Protein AF-A0A105V4D4-F1 (afdb_monomer_lite)

Foldseek 3Di:
DVVLLVQLVVLLVQLCCCVVDPDDDDPVSPVSSVVSPVVSVVSVVCCVVVVVVPPPPPPQPQADWDDPVVLVCLCPDPPHDPVLNVVVVVVCVVPVIHGNVNSVVSVVVVVVVVVVVCVVVCVVVVVVVVVVVVVVVVVD

Structure (mmCIF, N/CA/C/O backbone):
data_AF-A0A105V4D4-F1
#
_entry.id   AF-A0A105V4D4-F1
#
loop_
_atom_site.group_PDB
_atom_site.id
_atom_site.type_symbol
_atom_site.label_atom_id
_atom_site.label_alt_id
_atom_site.label_comp_id
_atom_site.label_asym_id
_atom_site.label_entity_id
_atom_site.label_seq_id
_atom_site.pdbx_PDB_ins_code
_atom_site.Cartn_x
_atom_site.Cartn_y
_atom_site.Cartn_z
_atom_site.occupancy
_atom_site.B_iso_or_equiv
_atom_site.auth_seq_id
_atom_site.auth_comp_id
_atom_site.auth_asym_id
_atom_site.auth_atom_id
_atom_site.pdbx_PDB_model_num
ATOM 1 N N . MET A 1 1 ? 20.851 -4.140 3.235 1.00 48.03 1 MET A N 1
ATOM 2 C CA . MET A 1 1 ? 21.025 -2.987 2.320 1.00 48.03 1 MET A CA 1
ATOM 3 C C . MET A 1 1 ? 22.334 -2.224 2.522 1.00 48.03 1 MET A C 1
ATOM 5 O O . MET A 1 1 ? 23.001 -1.957 1.536 1.00 48.03 1 MET A O 1
ATOM 9 N N . ILE A 1 2 ? 22.762 -1.913 3.754 1.00 52.66 2 ILE A N 1
ATOM 10 C CA . ILE A 1 2 ? 24.067 -1.249 3.987 1.00 52.66 2 ILE A CA 1
ATOM 11 C C . ILE A 1 2 ? 25.238 -2.116 3.479 1.00 52.66 2 ILE A C 1
ATOM 13 O O . ILE A 1 2 ? 26.136 -1.618 2.807 1.00 52.66 2 ILE A O 1
ATOM 17 N N . GLY A 1 3 ? 25.179 -3.436 3.698 1.00 48.62 3 GLY A N 1
ATOM 18 C CA . GLY A 1 3 ? 26.229 -4.367 3.261 1.00 48.62 3 GLY A CA 1
ATOM 19 C C . GLY A 1 3 ? 26.465 -4.410 1.744 1.00 48.62 3 GLY A C 1
ATOM 20 O O . GLY A 1 3 ? 27.607 -4.501 1.313 1.00 48.62 3 GLY A O 1
ATOM 21 N N . THR A 1 4 ? 25.423 -4.276 0.917 1.00 57.69 4 THR A N 1
ATOM 22 C CA . THR A 1 4 ? 25.555 -4.307 -0.553 1.00 57.69 4 THR A CA 1
ATOM 23 C C . THR A 1 4 ? 26.180 -3.027 -1.111 1.00 57.69 4 THR A C 1
ATOM 25 O O . THR A 1 4 ? 26.941 -3.089 -2.074 1.00 57.69 4 THR A O 1
ATOM 28 N N . LEU A 1 5 ? 25.925 -1.876 -0.479 1.00 55.12 5 LEU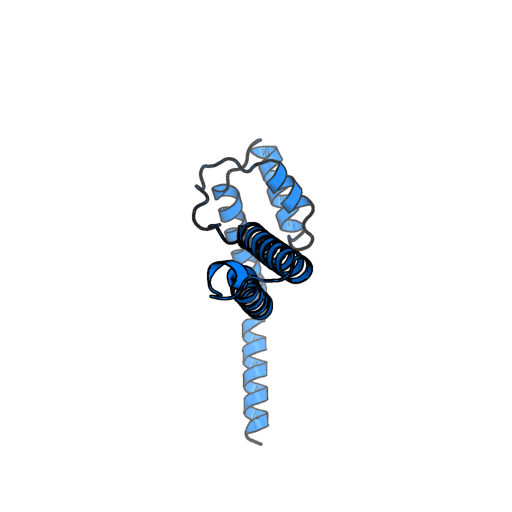 A N 1
ATOM 29 C CA . LEU A 1 5 ? 26.548 -0.600 -0.849 1.00 55.12 5 LEU A CA 1
ATOM 30 C C . LEU A 1 5 ? 28.038 -0.568 -0.487 1.00 55.12 5 LEU A C 1
ATOM 32 O O . LEU A 1 5 ? 28.851 -0.136 -1.301 1.00 55.12 5 LEU A O 1
ATOM 36 N N . VAL A 1 6 ? 28.404 -1.086 0.691 1.00 59.28 6 VAL A N 1
ATOM 37 C CA . VAL A 1 6 ? 29.810 -1.181 1.124 1.00 59.28 6 VAL A CA 1
ATOM 38 C C . VAL A 1 6 ? 30.601 -2.110 0.201 1.00 59.28 6 VAL A C 1
ATOM 40 O O . VAL A 1 6 ? 31.682 -1.744 -0.254 1.00 59.28 6 VAL A O 1
ATOM 43 N N . VAL A 1 7 ? 30.040 -3.271 -0.153 1.00 62.28 7 VAL A N 1
ATOM 44 C CA . VAL A 1 7 ? 30.674 -4.210 -1.091 1.00 62.28 7 VAL A CA 1
ATOM 45 C C . VAL A 1 7 ? 30.839 -3.579 -2.481 1.00 62.28 7 VAL A C 1
ATOM 47 O O . VAL A 1 7 ? 31.926 -3.652 -3.048 1.00 62.28 7 VAL A O 1
ATOM 50 N N . SER A 1 8 ? 29.824 -2.875 -3.002 1.00 59.97 8 SER A N 1
ATOM 51 C CA . SER A 1 8 ? 29.922 -2.176 -4.296 1.00 59.97 8 SER A CA 1
ATOM 52 C C . SER A 1 8 ? 30.995 -1.078 -4.300 1.00 59.97 8 SER A C 1
ATOM 54 O O . SER A 1 8 ? 31.772 -0.981 -5.251 1.00 59.97 8 SER A O 1
ATOM 56 N N . ALA A 1 9 ? 31.104 -0.299 -3.218 1.00 60.72 9 ALA A N 1
ATOM 57 C CA . ALA A 1 9 ? 32.133 0.729 -3.082 1.00 60.72 9 ALA A CA 1
ATOM 58 C C . ALA A 1 9 ? 33.550 0.128 -3.049 1.00 60.72 9 ALA A C 1
ATOM 60 O O . ALA A 1 9 ? 34.461 0.656 -3.686 1.00 60.72 9 ALA A O 1
ATOM 61 N N . MET A 1 10 ? 33.737 -1.012 -2.373 1.00 62.50 10 MET A N 1
ATOM 62 C CA . MET A 1 10 ? 35.026 -1.714 -2.354 1.00 62.50 10 MET A CA 1
ATOM 63 C C .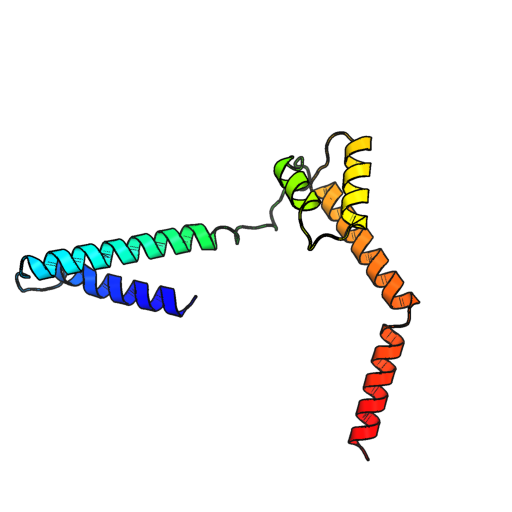 MET A 1 10 ? 35.409 -2.258 -3.739 1.00 62.50 10 MET A C 1
ATOM 65 O O . MET A 1 10 ? 36.569 -2.138 -4.137 1.00 62.50 10 MET A O 1
ATOM 69 N N . PHE A 1 11 ? 34.447 -2.782 -4.508 1.00 59.59 11 PHE A N 1
ATOM 70 C CA . PHE A 1 11 ? 34.682 -3.221 -5.889 1.00 59.59 11 PHE A CA 1
ATOM 71 C C . PHE A 1 11 ? 34.980 -2.058 -6.845 1.00 59.59 11 PHE A C 1
ATOM 73 O O . PHE A 1 11 ? 35.846 -2.202 -7.707 1.00 59.59 11 PHE A O 1
ATOM 80 N N . ALA A 1 12 ? 34.349 -0.893 -6.666 1.00 60.59 12 ALA A N 1
ATOM 81 C CA . ALA A 1 12 ? 34.650 0.310 -7.446 1.00 60.59 12 ALA A CA 1
ATOM 82 C C . ALA A 1 12 ? 36.086 0.808 -7.205 1.00 60.59 12 ALA A C 1
ATOM 84 O O . ALA A 1 12 ? 36.817 1.083 -8.156 1.00 60.59 12 ALA A O 1
ATOM 85 N N . VAL A 1 13 ? 36.523 0.856 -5.940 1.00 65.69 13 VAL A N 1
ATOM 86 C CA . VAL A 1 13 ? 37.900 1.234 -5.569 1.00 65.69 13 VAL A CA 1
ATOM 87 C C . VAL A 1 13 ? 38.920 0.257 -6.157 1.00 65.69 13 VAL A C 1
ATOM 89 O O . VAL A 1 13 ? 39.980 0.672 -6.625 1.00 65.69 13 VAL A O 1
ATOM 92 N N . TRP A 1 14 ? 38.604 -1.039 -6.176 1.00 60.97 14 TRP A N 1
ATOM 93 C CA . TRP A 1 14 ? 39.481 -2.054 -6.757 1.00 60.97 14 TRP A CA 1
ATOM 94 C C . TRP A 1 14 ? 39.521 -1.988 -8.293 1.00 60.97 14 TRP A C 1
ATOM 96 O O . TRP A 1 14 ? 40.597 -2.068 -8.877 1.00 60.97 14 TRP A O 1
ATOM 106 N N . GLY A 1 15 ? 38.379 -1.763 -8.949 1.00 57.47 15 GLY A N 1
ATOM 107 C CA . GLY A 1 15 ? 38.267 -1.639 -10.406 1.00 57.47 15 GLY A CA 1
ATOM 108 C C . GLY A 1 15 ? 38.855 -0.347 -10.993 1.00 57.47 15 GLY A C 1
ATOM 109 O O . GLY A 1 15 ? 39.211 -0.319 -12.168 1.00 57.47 15 GLY A O 1
ATOM 110 N N . LEU A 1 16 ? 39.023 0.705 -10.181 1.00 61.44 16 LEU A N 1
ATOM 111 C CA . LEU A 1 16 ? 39.693 1.965 -10.550 1.00 61.44 16 LEU A CA 1
ATOM 112 C C . LEU A 1 16 ? 41.228 1.917 -10.419 1.00 61.44 16 LEU A C 1
ATOM 114 O O . LEU A 1 16 ? 41.917 2.861 -10.819 1.00 61.44 16 LEU A O 1
ATOM 118 N N . ARG A 1 17 ? 41.793 0.823 -9.892 1.00 61.94 17 ARG A N 1
ATOM 119 C CA . ARG A 1 17 ? 43.248 0.616 -9.799 1.00 61.94 17 ARG A CA 1
ATOM 120 C C . ARG A 1 17 ? 44.020 0.808 -11.111 1.00 61.94 17 ARG A C 1
ATOM 122 O O . ARG A 1 17 ? 45.026 1.505 -11.046 1.00 61.94 17 ARG A O 1
ATOM 129 N N . PRO A 1 18 ? 43.582 0.322 -12.289 1.00 59.84 18 PRO A N 1
ATOM 130 C CA . PRO A 1 18 ? 44.307 0.546 -13.543 1.00 59.84 18 PRO A CA 1
ATOM 131 C C . PRO A 1 18 ? 44.443 2.022 -13.942 1.00 59.84 18 PRO A C 1
ATOM 133 O O . PRO A 1 18 ? 45.345 2.353 -14.703 1.00 59.84 18 PRO A O 1
ATOM 136 N N . PHE A 1 19 ? 43.580 2.910 -13.435 1.00 59.56 19 PHE A N 1
ATOM 137 C CA . PHE A 1 19 ? 43.642 4.351 -13.708 1.00 59.56 19 PHE A CA 1
ATOM 138 C C . PHE A 1 19 ? 44.435 5.132 -12.651 1.00 59.56 19 PHE A C 1
ATOM 140 O O . PHE A 1 19 ? 44.820 6.272 -12.897 1.00 59.56 19 PHE A O 1
ATOM 147 N N . THR A 1 20 ? 44.682 4.537 -11.480 1.00 58.84 20 THR A N 1
ATOM 148 C CA . THR A 1 20 ? 45.356 5.192 -10.343 1.00 58.84 20 THR A CA 1
ATOM 149 C C . THR A 1 20 ? 46.743 4.616 -10.037 1.00 58.84 20 THR A C 1
ATOM 151 O O . THR A 1 20 ? 47.514 5.237 -9.307 1.00 58.84 20 THR A O 1
ATOM 154 N N . SER A 1 21 ? 47.105 3.456 -10.594 1.00 56.44 21 SER A N 1
ATOM 155 C CA . SER A 1 21 ? 48.407 2.819 -10.382 1.00 56.44 21 SER A CA 1
ATOM 156 C C . SER A 1 21 ? 49.484 3.313 -11.356 1.00 56.44 21 SER A C 1
ATOM 158 O O . SER A 1 21 ? 49.288 3.301 -12.567 1.00 56.44 21 SER A O 1
ATOM 160 N N . LEU A 1 22 ? 50.674 3.626 -10.833 1.00 54.88 22 LEU A N 1
ATOM 161 C CA . LEU A 1 22 ? 51.884 3.982 -11.600 1.00 54.88 22 LEU A CA 1
ATOM 162 C C . LEU A 1 22 ? 52.537 2.801 -12.355 1.00 54.88 22 LEU A C 1
ATOM 164 O O . LEU A 1 22 ? 53.476 3.009 -13.120 1.00 54.88 22 LEU A O 1
ATOM 168 N N . PHE A 1 23 ? 52.063 1.567 -12.154 1.00 57.22 23 PHE A N 1
ATOM 169 C CA . PHE A 1 23 ? 52.610 0.355 -12.770 1.00 57.22 23 PHE A CA 1
ATOM 170 C C . PHE A 1 23 ? 51.666 -0.201 -13.844 1.00 57.22 23 PHE A C 1
ATOM 172 O O . PHE A 1 23 ? 50.449 -0.187 -13.676 1.00 57.22 23 PHE A O 1
ATOM 179 N N . ARG A 1 24 ? 52.227 -0.709 -14.952 1.00 56.97 24 ARG A N 1
ATOM 180 C CA . ARG A 1 24 ? 51.472 -1.402 -16.011 1.00 56.97 24 ARG A CA 1
ATOM 181 C C . ARG A 1 24 ? 50.902 -2.712 -15.453 1.00 56.97 24 ARG A C 1
ATOM 183 O O . ARG A 1 24 ? 51.667 -3.640 -15.207 1.00 56.97 24 ARG A O 1
ATOM 190 N N . LEU A 1 25 ? 49.581 -2.780 -15.285 1.00 61.09 25 LEU A N 1
ATOM 191 C CA . LEU A 1 25 ? 48.878 -4.016 -14.925 1.00 61.09 25 LEU A CA 1
ATOM 192 C C . LEU A 1 25 ? 48.991 -5.057 -16.047 1.00 61.09 25 LEU A C 1
ATOM 194 O O . LEU A 1 25 ? 48.977 -4.717 -17.236 1.00 61.09 25 LEU A O 1
ATOM 198 N N . GLY A 1 26 ? 49.077 -6.331 -15.664 1.00 70.25 26 GLY A N 1
ATOM 199 C CA . GLY A 1 26 ? 49.066 -7.447 -16.608 1.00 70.25 26 GLY A CA 1
ATOM 200 C C . GLY A 1 26 ? 47.697 -7.631 -17.291 1.00 70.25 26 GLY A C 1
ATOM 201 O O . GLY A 1 26 ? 46.678 -7.168 -16.777 1.00 70.25 26 GLY A O 1
ATOM 202 N N . PRO A 1 27 ? 47.625 -8.354 -18.425 1.00 68.94 27 PRO A N 1
ATOM 203 C CA . PRO A 1 27 ? 46.386 -8.535 -19.196 1.00 68.94 27 PRO A CA 1
ATOM 204 C C . PRO A 1 27 ? 45.265 -9.260 -18.430 1.00 68.94 27 PRO A C 1
ATOM 206 O O . PRO A 1 27 ? 44.094 -9.081 -18.743 1.00 68.94 27 PRO A O 1
ATOM 209 N N . ILE A 1 28 ? 45.605 -10.067 -17.422 1.00 71.94 28 ILE A N 1
ATOM 210 C CA . ILE A 1 28 ? 44.631 -10.764 -16.565 1.00 71.94 28 ILE A CA 1
ATOM 211 C C . ILE A 1 28 ? 44.075 -9.812 -15.495 1.00 71.94 28 ILE A C 1
ATOM 213 O O . ILE A 1 28 ? 42.887 -9.833 -15.180 1.00 71.94 28 ILE A O 1
ATOM 217 N N . GLU A 1 29 ? 44.918 -8.931 -14.957 1.00 65.75 29 GLU A N 1
ATOM 218 C CA . GLU A 1 29 ? 44.523 -7.979 -13.918 1.00 65.75 29 GLU A CA 1
ATOM 219 C C . GLU A 1 29 ? 43.606 -6.885 -14.476 1.00 65.75 29 GLU A C 1
ATOM 221 O O . GLU A 1 29 ? 42.658 -6.475 -13.806 1.00 65.75 29 GLU A O 1
ATOM 226 N N . THR A 1 30 ? 43.819 -6.454 -15.723 1.00 66.56 30 THR A N 1
ATOM 227 C CA . THR A 1 30 ? 42.927 -5.498 -16.401 1.00 66.56 30 THR A CA 1
ATOM 228 C C . THR A 1 30 ? 41.537 -6.082 -16.654 1.00 66.56 30 THR A C 1
ATOM 230 O O . THR A 1 30 ? 40.542 -5.379 -16.469 1.00 66.56 30 THR A O 1
ATOM 233 N N . GLN A 1 31 ? 41.444 -7.371 -16.997 1.00 69.81 31 GLN A N 1
ATOM 234 C CA . GLN A 1 31 ? 40.164 -8.071 -17.152 1.00 69.81 31 GLN A CA 1
ATOM 235 C C . GLN A 1 31 ? 39.399 -8.164 -15.826 1.00 69.81 31 GLN A C 1
ATOM 237 O O . GLN A 1 31 ? 38.202 -7.877 -15.787 1.00 69.81 31 GLN A O 1
ATOM 242 N N . LEU A 1 32 ? 40.087 -8.489 -14.726 1.00 70.94 32 LEU A N 1
ATOM 243 C CA . LEU A 1 32 ? 39.483 -8.526 -13.390 1.00 70.94 32 LEU A CA 1
ATOM 244 C C . LEU A 1 32 ? 38.994 -7.142 -12.933 1.00 70.94 32 LEU A C 1
ATOM 246 O O . LEU A 1 32 ? 37.909 -7.034 -12.361 1.00 70.94 32 LEU A O 1
ATOM 250 N N . CYS A 1 33 ? 39.744 -6.077 -13.233 1.00 65.31 33 CYS A N 1
ATOM 251 C CA . CYS A 1 33 ? 39.329 -4.707 -12.918 1.00 65.31 33 CYS A CA 1
ATOM 252 C C . CYS A 1 33 ? 38.092 -4.276 -13.720 1.00 65.31 33 CYS A C 1
ATOM 254 O O . CYS A 1 33 ? 37.179 -3.667 -13.161 1.00 65.31 33 CYS A O 1
ATOM 256 N N . GLY A 1 34 ? 38.027 -4.628 -15.008 1.00 68.06 34 GLY A N 1
ATOM 257 C CA . GLY A 1 34 ? 36.856 -4.357 -15.846 1.00 68.06 34 GLY A CA 1
ATOM 258 C C . GLY A 1 34 ? 35.600 -5.075 -15.346 1.00 68.06 34 GLY A C 1
ATOM 259 O O . GLY A 1 34 ? 34.525 -4.478 -15.289 1.00 68.06 34 GLY A O 1
ATOM 260 N N . LEU A 1 35 ? 35.744 -6.326 -14.901 1.00 72.25 35 LEU A N 1
ATOM 261 C CA . LEU A 1 35 ? 34.645 -7.112 -14.337 1.00 72.25 35 LEU A CA 1
ATOM 262 C C . LEU A 1 35 ? 34.152 -6.508 -13.008 1.00 72.25 35 LEU A C 1
ATOM 264 O O . LEU A 1 35 ? 32.947 -6.362 -12.805 1.00 72.25 35 LEU A O 1
ATOM 268 N N . ALA A 1 36 ? 35.067 -6.064 -12.139 1.00 70.12 36 ALA A N 1
ATOM 269 C CA . ALA A 1 36 ? 34.723 -5.387 -10.886 1.00 70.12 36 ALA A CA 1
ATOM 270 C C . ALA A 1 36 ? 33.937 -4.078 -11.108 1.00 70.12 36 ALA A C 1
ATOM 272 O O . ALA A 1 36 ? 32.949 -3.828 -10.412 1.00 70.12 36 ALA A O 1
ATOM 273 N N . LEU A 1 37 ? 34.320 -3.272 -12.107 1.00 71.06 37 LEU A N 1
ATOM 274 C CA . LEU A 1 37 ? 33.570 -2.068 -12.487 1.00 71.06 37 LEU A CA 1
ATOM 275 C C . LEU A 1 37 ? 32.177 -2.409 -13.017 1.00 71.06 37 LEU A C 1
ATOM 277 O O . LEU A 1 37 ? 31.200 -1.769 -12.634 1.00 71.06 37 LEU A O 1
ATOM 281 N N . PHE A 1 38 ? 32.073 -3.442 -13.853 1.00 74.12 38 PHE A N 1
ATOM 282 C CA . PHE A 1 38 ? 30.795 -3.880 -14.405 1.00 74.12 38 PHE A CA 1
ATOM 283 C C . PHE A 1 38 ? 29.818 -4.333 -13.308 1.00 74.12 38 PHE A C 1
ATOM 285 O O . PHE A 1 38 ? 28.655 -3.929 -13.315 1.00 74.12 38 PHE A O 1
ATOM 292 N N . ILE A 1 39 ? 30.299 -5.090 -12.313 1.00 77.81 39 ILE A N 1
ATOM 293 C CA . ILE A 1 39 ? 29.498 -5.497 -11.146 1.00 77.81 39 ILE A CA 1
ATOM 294 C C . ILE A 1 39 ? 29.059 -4.280 -10.322 1.00 77.81 39 ILE A C 1
ATOM 296 O O . ILE A 1 39 ? 27.908 -4.221 -9.888 1.00 77.81 39 ILE A O 1
ATOM 300 N N . SER A 1 40 ? 29.937 -3.295 -10.116 1.00 69.12 40 SER A N 1
ATOM 301 C CA . SER A 1 40 ? 29.594 -2.086 -9.355 1.00 69.12 40 SER A CA 1
ATOM 302 C C . SER A 1 40 ? 28.519 -1.243 -10.055 1.00 69.12 40 SER A C 1
ATOM 304 O O . SER A 1 40 ? 27.555 -0.819 -9.415 1.00 69.12 40 SER A O 1
ATOM 306 N N . ILE A 1 41 ? 28.624 -1.075 -11.379 1.00 75.50 41 ILE A N 1
ATOM 307 C CA . ILE A 1 41 ? 27.622 -0.372 -12.195 1.00 75.50 41 ILE A CA 1
ATOM 308 C C . ILE A 1 41 ? 26.282 -1.112 -12.154 1.00 75.50 41 ILE A C 1
ATOM 310 O O . ILE A 1 41 ? 25.249 -0.490 -11.917 1.00 75.50 41 ILE A O 1
ATOM 314 N N . LEU A 1 42 ? 26.288 -2.439 -12.315 1.00 76.94 42 LEU A N 1
ATOM 315 C CA . LEU A 1 42 ? 25.078 -3.254 -12.184 1.00 76.94 42 LEU A CA 1
ATOM 316 C C . LEU A 1 42 ? 24.444 -3.120 -10.796 1.00 76.94 42 LEU A C 1
ATOM 318 O O . LEU A 1 42 ? 23.229 -2.979 -10.695 1.00 76.94 42 LEU A O 1
ATOM 322 N N . GLY A 1 43 ? 25.253 -3.104 -9.735 1.00 72.81 43 GLY A N 1
ATOM 323 C CA . GLY A 1 43 ? 24.784 -2.881 -8.368 1.00 72.81 43 GLY A CA 1
ATOM 324 C C . GLY A 1 43 ? 24.165 -1.496 -8.164 1.00 72.81 43 GLY A C 1
ATOM 325 O O . GLY A 1 43 ? 23.154 -1.382 -7.476 1.00 72.81 43 GLY A O 1
ATOM 326 N N . LEU A 1 44 ? 24.722 -0.454 -8.788 1.00 71.25 44 LEU A N 1
ATOM 327 C CA . LEU A 1 44 ? 24.164 0.903 -8.764 1.00 71.25 44 LEU A CA 1
ATOM 328 C C . LEU A 1 44 ? 22.856 1.011 -9.548 1.00 71.25 44 LEU A C 1
ATOM 330 O O . LEU A 1 44 ? 21.926 1.654 -9.071 1.00 71.25 44 LEU A O 1
ATOM 334 N N . ILE A 1 45 ? 22.752 0.367 -10.712 1.00 73.81 45 ILE A N 1
ATOM 335 C CA . ILE A 1 45 ? 21.505 0.319 -11.490 1.00 73.81 45 ILE A CA 1
ATOM 336 C C . ILE A 1 45 ? 20.441 -0.452 -10.711 1.00 73.81 45 ILE A C 1
ATOM 338 O O . ILE A 1 45 ? 19.319 0.025 -10.580 1.00 73.81 45 ILE A O 1
ATOM 342 N N . PHE A 1 46 ? 20.795 -1.607 -10.143 1.00 71.06 46 PHE A N 1
ATOM 343 C CA . PHE A 1 46 ? 19.892 -2.391 -9.309 1.00 71.06 46 PHE A CA 1
ATOM 344 C C . PHE A 1 46 ? 19.429 -1.581 -8.096 1.00 71.06 46 PHE A C 1
ATOM 346 O O . PHE A 1 46 ? 18.234 -1.495 -7.853 1.00 71.06 46 PHE A O 1
ATOM 353 N N . ALA A 1 47 ? 20.337 -0.906 -7.386 1.00 63.69 47 ALA A N 1
ATOM 354 C CA . ALA A 1 47 ? 19.968 -0.002 -6.302 1.00 63.69 47 ALA A CA 1
ATOM 355 C C . ALA A 1 47 ? 19.068 1.141 -6.800 1.00 63.69 47 ALA A C 1
ATOM 357 O O . ALA A 1 47 ? 18.040 1.395 -6.196 1.00 63.69 47 ALA A O 1
ATOM 358 N N . GLY A 1 48 ? 19.378 1.789 -7.923 1.00 61.69 48 GLY A N 1
ATOM 359 C CA . GLY A 1 48 ? 18.561 2.874 -8.474 1.00 61.69 48 GLY A CA 1
ATOM 360 C C . GLY A 1 48 ? 17.163 2.436 -8.927 1.00 61.69 48 GLY A C 1
ATOM 361 O O . GLY A 1 48 ? 16.202 3.178 -8.751 1.00 61.69 48 GLY A O 1
ATOM 362 N N . VAL A 1 49 ? 17.024 1.230 -9.481 1.00 65.88 49 VAL A N 1
ATOM 363 C CA . VAL A 1 49 ? 15.737 0.668 -9.922 1.00 65.88 49 VAL A CA 1
ATOM 364 C C . VAL A 1 49 ? 14.932 0.124 -8.739 1.00 65.88 49 VAL A C 1
ATOM 366 O O . VAL A 1 49 ? 13.727 0.345 -8.680 1.00 65.88 49 VAL A O 1
ATOM 369 N N . PHE A 1 50 ? 15.575 -0.526 -7.767 1.00 58.06 50 PHE A N 1
ATOM 370 C CA . PHE A 1 50 ? 14.899 -1.071 -6.583 1.00 58.06 50 PHE A CA 1
ATOM 371 C C . PHE A 1 50 ? 14.671 -0.043 -5.464 1.00 58.06 50 PHE A C 1
ATOM 373 O O . PHE A 1 50 ? 13.793 -0.268 -4.639 1.00 58.06 50 PHE A O 1
ATOM 380 N N . LEU A 1 51 ? 15.394 1.088 -5.430 1.00 53.25 51 LEU A N 1
ATOM 381 C CA . LEU A 1 51 ? 15.072 2.246 -4.573 1.00 53.25 51 LEU A CA 1
ATOM 382 C C . LEU A 1 51 ? 14.086 3.229 -5.226 1.00 53.25 51 LEU A C 1
ATOM 384 O O . LEU A 1 51 ? 13.607 4.139 -4.552 1.00 53.25 51 LEU A O 1
ATOM 388 N N . ARG A 1 52 ? 13.709 3.031 -6.496 1.00 49.91 52 ARG A N 1
ATOM 389 C CA . ARG A 1 52 ? 12.679 3.849 -7.152 1.00 49.91 52 ARG A CA 1
ATOM 390 C C . ARG A 1 52 ? 11.247 3.747 -6.592 1.00 49.91 52 ARG A C 1
ATOM 392 O O . ARG A 1 52 ? 10.516 4.691 -6.870 1.00 49.91 52 ARG A O 1
ATOM 399 N N . PRO A 1 53 ? 10.806 2.751 -5.790 1.00 48.53 53 PRO A N 1
ATOM 400 C CA . PRO A 1 53 ? 9.457 2.794 -5.229 1.00 48.53 53 PRO A CA 1
ATOM 401 C C . PRO A 1 53 ? 9.338 3.685 -3.976 1.00 48.53 53 PRO A C 1
ATOM 403 O O . PRO A 1 53 ? 8.299 3.671 -3.333 1.00 48.53 53 PRO A O 1
ATOM 406 N N . LEU A 1 54 ? 10.365 4.468 -3.616 1.00 47.94 54 LEU A N 1
ATOM 407 C CA . LEU A 1 54 ? 10.282 5.467 -2.535 1.00 47.94 54 LEU A CA 1
ATOM 408 C C . LEU A 1 54 ? 9.962 6.888 -3.029 1.00 47.94 54 LEU A C 1
ATOM 410 O O . LEU A 1 54 ? 9.910 7.809 -2.217 1.00 47.94 54 LEU A O 1
ATOM 414 N N . ILE A 1 55 ? 9.743 7.083 -4.336 1.00 46.34 55 ILE A N 1
ATOM 415 C CA . ILE A 1 55 ? 9.242 8.354 -4.870 1.00 46.34 55 ILE A CA 1
ATOM 416 C C . ILE A 1 55 ? 7.733 8.420 -4.602 1.00 46.34 55 ILE A C 1
ATOM 418 O O . ILE A 1 55 ? 6.922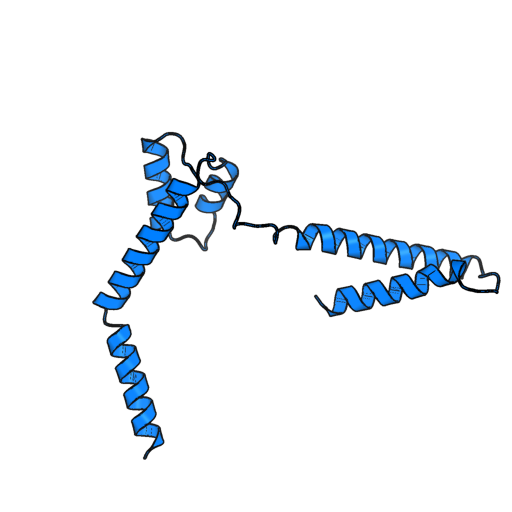 7.912 -5.368 1.00 46.34 55 ILE A O 1
ATOM 422 N N . ASP A 1 56 ? 7.426 9.015 -3.452 1.00 47.84 56 ASP A N 1
ATOM 423 C CA . ASP A 1 56 ? 6.355 9.993 -3.252 1.00 47.84 56 ASP A CA 1
ATOM 424 C C . ASP A 1 56 ? 4.914 9.545 -3.568 1.00 47.84 56 ASP A C 1
ATOM 426 O O . ASP A 1 56 ? 4.245 10.059 -4.458 1.00 47.84 56 ASP A O 1
ATOM 430 N N . VAL A 1 57 ? 4.375 8.636 -2.747 1.00 49.62 57 VAL A N 1
ATOM 431 C CA . VAL A 1 57 ? 2.909 8.466 -2.604 1.00 49.62 57 VAL A CA 1
ATOM 432 C C . VAL A 1 57 ? 2.254 9.740 -2.026 1.00 49.62 57 VAL A C 1
ATOM 434 O O . VAL A 1 57 ? 1.037 9.883 -2.055 1.00 49.62 57 VAL A O 1
ATOM 437 N N . THR A 1 58 ? 3.048 10.692 -1.522 1.00 49.09 58 THR A N 1
ATOM 438 C CA . THR A 1 58 ? 2.583 11.966 -0.961 1.00 49.09 58 THR A CA 1
ATOM 439 C C . THR A 1 58 ? 2.284 13.059 -1.997 1.00 49.09 58 THR A C 1
ATOM 441 O O . THR A 1 58 ? 1.754 14.091 -1.599 1.00 49.09 58 THR A O 1
ATOM 444 N N . ASP A 1 59 ? 2.533 12.831 -3.295 1.00 52.66 59 ASP A N 1
ATOM 445 C CA . ASP A 1 59 ? 2.239 13.795 -4.377 1.00 52.66 59 ASP A CA 1
ATOM 446 C C . ASP A 1 59 ? 1.330 13.201 -5.474 1.00 52.66 59 ASP A C 1
ATOM 448 O O . ASP A 1 59 ? 1.437 13.509 -6.663 1.00 52.66 59 ASP A O 1
ATOM 452 N N . VAL A 1 60 ? 0.431 12.286 -5.091 1.00 59.31 60 VAL A N 1
ATOM 453 C CA . VAL A 1 60 ? -0.650 11.858 -5.986 1.00 59.31 60 VAL A CA 1
ATOM 454 C C . VAL A 1 60 ? -1.729 12.935 -5.959 1.00 59.31 60 VAL A C 1
ATOM 456 O O . VAL A 1 60 ? -2.450 13.078 -4.973 1.00 59.31 60 VAL A O 1
ATOM 459 N N . ASP A 1 61 ? -1.835 13.697 -7.046 1.00 66.12 61 ASP A N 1
ATOM 460 C CA . ASP A 1 61 ? -2.926 14.649 -7.252 1.00 66.12 61 ASP A CA 1
ATOM 461 C C . ASP A 1 61 ? -4.267 13.901 -7.166 1.00 66.12 61 ASP A C 1
ATOM 463 O O . ASP A 1 61 ? -4.588 13.061 -8.012 1.00 66.12 61 ASP A O 1
ATOM 467 N N . GLY A 1 62 ? -5.034 14.189 -6.110 1.00 63.34 62 GLY A N 1
ATOM 468 C CA . GLY A 1 62 ? -6.286 13.504 -5.785 1.00 63.34 62 GLY A CA 1
ATOM 469 C C . GLY A 1 62 ? -7.330 13.568 -6.901 1.00 63.34 62 GLY A C 1
ATOM 470 O O . GLY A 1 62 ? -8.188 12.689 -6.982 1.00 63.34 62 GLY A O 1
ATOM 471 N N . SER A 1 63 ? -7.217 14.547 -7.805 1.00 71.50 63 SER A N 1
ATOM 472 C CA . SER A 1 63 ? -8.107 14.706 -8.958 1.00 71.50 63 SER A CA 1
ATOM 473 C C . SER A 1 63 ? -7.829 13.720 -10.101 1.00 71.50 63 SER A C 1
ATOM 475 O O . SER A 1 63 ? -8.649 13.584 -11.014 1.00 71.50 63 SER A O 1
ATOM 477 N N . GLN A 1 64 ? -6.695 13.013 -10.072 1.00 80.06 64 GLN A N 1
ATOM 478 C CA . GLN A 1 64 ? -6.351 12.050 -11.111 1.00 80.06 64 GLN A CA 1
ATOM 479 C C . GLN A 1 64 ? -7.250 10.816 -11.051 1.00 80.06 64 GLN A C 1
ATOM 481 O O . GLN A 1 64 ? -7.557 10.278 -9.985 1.00 80.06 64 GLN A O 1
ATOM 486 N N . ILE A 1 65 ? -7.637 10.344 -12.237 1.00 81.00 65 ILE A N 1
ATOM 487 C CA . ILE A 1 65 ? -8.370 9.092 -12.402 1.00 81.00 65 ILE A CA 1
ATOM 488 C C . ILE A 1 65 ? -7.427 7.935 -12.078 1.00 81.00 65 ILE A C 1
ATOM 490 O O . ILE A 1 65 ? -6.307 7.863 -12.588 1.00 81.00 65 ILE A O 1
ATOM 494 N N . VAL A 1 66 ? -7.905 7.017 -11.247 1.00 80.38 66 VAL A N 1
ATOM 495 C CA . VAL A 1 66 ? -7.171 5.821 -10.850 1.00 80.38 66 VAL A CA 1
ATOM 496 C C . VAL A 1 66 ? -6.993 4.922 -12.077 1.00 80.38 66 VAL A C 1
ATOM 498 O O . VAL A 1 66 ? -7.986 4.550 -12.705 1.00 80.38 66 VAL A O 1
ATOM 501 N N . PRO A 1 67 ? -5.756 4.529 -12.429 1.00 80.56 67 PRO A N 1
ATOM 502 C CA . PRO A 1 67 ? -5.526 3.611 -13.536 1.00 80.56 67 PRO A CA 1
ATOM 503 C C . PRO A 1 67 ? -6.133 2.228 -13.269 1.00 80.56 67 PRO A C 1
ATOM 505 O O . PRO A 1 67 ? -5.991 1.690 -12.168 1.00 80.56 67 PRO A O 1
ATOM 508 N N . ASP A 1 68 ? -6.677 1.582 -14.302 1.00 76.56 68 ASP A N 1
ATOM 509 C CA . ASP A 1 68 ? -7.251 0.227 -14.207 1.00 76.56 68 ASP A CA 1
ATOM 510 C C . ASP A 1 68 ? -6.268 -0.804 -13.631 1.00 76.56 68 ASP A C 1
ATOM 512 O O . ASP A 1 68 ? -6.658 -1.708 -12.894 1.00 76.56 68 ASP A O 1
ATOM 516 N N . ALA A 1 69 ? -4.968 -0.653 -13.908 1.00 76.94 69 ALA A N 1
ATOM 517 C CA . ALA A 1 69 ? -3.926 -1.509 -13.342 1.00 76.94 69 ALA A CA 1
ATOM 518 C C . ALA A 1 69 ? -3.860 -1.428 -11.804 1.00 76.94 69 ALA A C 1
ATOM 520 O O . ALA A 1 69 ? -3.602 -2.434 -11.145 1.00 76.94 69 ALA A O 1
ATOM 521 N N . CYS A 1 70 ? -4.123 -0.250 -11.231 1.00 79.50 70 CYS A N 1
ATOM 522 C CA . CYS A 1 70 ? -4.176 -0.048 -9.785 1.00 79.50 70 CYS A CA 1
ATOM 523 C C . CYS A 1 70 ? -5.434 -0.698 -9.192 1.00 79.50 70 CYS A C 1
ATOM 525 O O . CYS A 1 70 ? -5.336 -1.429 -8.210 1.00 79.50 70 CYS A O 1
ATOM 527 N N . LEU A 1 71 ? -6.592 -0.548 -9.845 1.00 81.56 71 LEU A N 1
ATOM 528 C CA . LEU A 1 71 ? -7.833 -1.221 -9.436 1.00 81.56 71 LEU A CA 1
ATOM 529 C C . LEU A 1 71 ? -7.699 -2.752 -9.487 1.00 81.56 71 LEU A C 1
ATOM 531 O O . LEU A 1 71 ? -8.115 -3.450 -8.563 1.00 81.56 71 LEU A O 1
ATOM 535 N N . HIS A 1 72 ? -7.050 -3.283 -10.527 1.00 82.88 72 HIS A N 1
ATOM 536 C CA . HIS A 1 72 ? -6.739 -4.708 -10.633 1.00 82.88 72 HIS A CA 1
ATOM 537 C C . HIS A 1 72 ? -5.783 -5.195 -9.544 1.00 82.88 72 HIS A C 1
ATOM 539 O O . HIS A 1 72 ? -5.914 -6.330 -9.080 1.00 82.88 72 HIS A O 1
ATOM 545 N N . TRP A 1 73 ? -4.828 -4.363 -9.133 1.00 84.44 73 TRP A N 1
ATOM 546 C CA . TRP A 1 73 ? -3.948 -4.684 -8.018 1.00 84.44 73 TRP A CA 1
ATOM 547 C C . TRP A 1 73 ? -4.728 -4.731 -6.698 1.00 84.44 73 TRP A C 1
ATOM 549 O O . TRP A 1 73 ? -4.675 -5.750 -6.017 1.00 84.44 73 TRP A O 1
ATOM 559 N N . ILE A 1 74 ? -5.551 -3.715 -6.403 1.00 81.62 74 ILE A N 1
ATOM 560 C CA . ILE A 1 74 ? -6.412 -3.667 -5.204 1.00 81.62 74 ILE A CA 1
ATOM 561 C C . ILE A 1 74 ? -7.345 -4.887 -5.142 1.00 81.62 74 ILE A C 1
ATOM 563 O O . ILE A 1 74 ? -7.532 -5.483 -4.082 1.00 81.62 74 ILE A O 1
ATOM 567 N N . ALA A 1 75 ? -7.909 -5.306 -6.278 1.00 83.50 75 ALA A N 1
ATOM 568 C CA . ALA A 1 75 ? -8.777 -6.481 -6.343 1.00 83.50 75 ALA A CA 1
ATOM 569 C C . ALA A 1 75 ? -8.043 -7.790 -5.986 1.00 83.50 75 ALA A C 1
ATOM 571 O O . ALA A 1 75 ? -8.624 -8.671 -5.346 1.00 83.50 75 ALA A O 1
ATOM 572 N N . ASN A 1 76 ? -6.765 -7.911 -6.350 1.00 83.38 76 ASN A N 1
ATOM 573 C CA . ASN A 1 76 ? -5.967 -9.124 -6.155 1.00 83.38 76 ASN A CA 1
ATOM 574 C C . ASN A 1 76 ? -5.109 -9.116 -4.882 1.00 83.38 76 ASN A C 1
ATOM 576 O O . ASN A 1 76 ? -4.633 -10.173 -4.481 1.00 83.38 76 ASN A O 1
ATOM 580 N N . ASP A 1 77 ? -4.927 -7.968 -4.230 1.00 82.56 77 ASP A N 1
ATOM 581 C CA . ASP A 1 77 ? -4.106 -7.862 -3.023 1.00 82.56 77 ASP A CA 1
ATOM 582 C C . ASP A 1 77 ? -4.770 -8.569 -1.828 1.00 82.56 77 ASP A C 1
ATOM 584 O O . ASP A 1 77 ? -5.905 -8.267 -1.457 1.00 82.56 77 ASP A O 1
ATOM 588 N N . GLU A 1 78 ? -4.077 -9.529 -1.217 1.00 80.44 78 GLU A N 1
ATOM 589 C CA . GLU A 1 78 ? -4.536 -10.243 -0.019 1.00 80.44 78 GLU A CA 1
ATOM 590 C C . GLU A 1 78 ? -4.526 -9.358 1.239 1.00 80.44 78 GLU A C 1
ATOM 592 O O . GLU A 1 78 ? -5.250 -9.639 2.194 1.00 80.44 78 GLU A O 1
ATOM 597 N N . GLY A 1 79 ? -3.741 -8.275 1.237 1.00 76.12 79 GLY A N 1
ATOM 598 C CA . GLY A 1 79 ? -3.682 -7.297 2.323 1.00 76.12 79 GLY A CA 1
ATOM 599 C C . GLY A 1 79 ? -4.902 -6.376 2.390 1.00 76.12 79 GLY A C 1
ATOM 600 O O . GLY A 1 79 ? -5.196 -5.814 3.446 1.00 76.12 79 GLY A O 1
ATOM 601 N N . VAL A 1 80 ? -5.650 -6.249 1.291 1.00 76.38 80 VAL A N 1
ATOM 602 C CA . VAL A 1 80 ? -6.860 -5.427 1.232 1.00 76.38 80 VAL A CA 1
ATOM 603 C C . VAL A 1 80 ? -8.063 -6.249 1.687 1.00 76.38 80 VAL A C 1
ATOM 605 O O . VAL A 1 80 ? -8.365 -7.315 1.146 1.00 76.38 80 VAL A O 1
ATOM 608 N N . SER A 1 81 ? -8.799 -5.732 2.674 1.00 79.38 81 SER A N 1
ATOM 609 C CA . SER A 1 81 ? -9.987 -6.414 3.195 1.00 79.38 81 SER A CA 1
ATOM 610 C C . SER A 1 81 ? -11.042 -6.644 2.104 1.00 79.38 81 SER A C 1
ATOM 612 O O . SER A 1 81 ? -11.271 -5.789 1.249 1.00 79.38 81 SER A O 1
ATOM 614 N N . LEU A 1 82 ? -11.750 -7.776 2.171 1.00 80.38 82 LEU A N 1
ATOM 615 C CA . LEU A 1 82 ? -12.820 -8.098 1.218 1.00 80.38 82 LEU A CA 1
ATOM 616 C C . LEU A 1 82 ? -13.893 -6.996 1.158 1.00 80.38 82 LEU A C 1
ATOM 618 O O . LEU A 1 82 ? -14.384 -6.670 0.082 1.00 80.38 82 LEU A O 1
ATOM 622 N N . GLN A 1 83 ? -14.212 -6.387 2.303 1.00 76.56 83 GLN A N 1
ATOM 623 C CA . GLN A 1 83 ? -15.169 -5.285 2.377 1.00 76.56 83 GLN A CA 1
ATOM 624 C C . GLN A 1 83 ? -14.694 -4.057 1.589 1.00 76.56 83 GLN A C 1
ATOM 626 O O . GLN A 1 83 ? -15.496 -3.431 0.904 1.00 76.56 83 GLN A O 1
ATOM 631 N N . ALA A 1 84 ? -13.403 -3.726 1.658 1.00 75.94 84 ALA A N 1
ATOM 632 C CA . ALA A 1 84 ? -12.838 -2.618 0.895 1.00 75.94 84 ALA A CA 1
ATOM 633 C C . ALA A 1 84 ? -12.914 -2.883 -0.615 1.00 75.94 84 ALA A C 1
ATOM 635 O O . ALA A 1 84 ? -13.317 -2.005 -1.372 1.00 75.94 84 ALA A O 1
ATOM 636 N N . LYS A 1 85 ? -12.625 -4.118 -1.048 1.00 83.38 85 LYS A N 1
ATOM 637 C CA . LYS A 1 85 ? -12.733 -4.518 -2.461 1.00 83.38 85 LYS A CA 1
ATOM 638 C C . LYS A 1 85 ? -14.157 -4.379 -2.997 1.00 83.38 85 LYS A C 1
ATOM 640 O O . LYS A 1 85 ? -14.339 -3.888 -4.107 1.00 83.38 85 LYS A O 1
ATOM 645 N N . LEU A 1 86 ? -15.154 -4.787 -2.209 1.00 83.06 86 LEU A N 1
ATOM 646 C CA . LEU A 1 86 ? -16.565 -4.652 -2.580 1.00 83.06 86 LEU A CA 1
ATOM 647 C C . LEU A 1 86 ? -16.979 -3.182 -2.694 1.00 83.06 86 LEU A C 1
ATOM 649 O O . LEU A 1 86 ? -17.553 -2.802 -3.705 1.00 83.06 86 LEU A O 1
ATOM 653 N N . ASN A 1 87 ? -16.602 -2.343 -1.726 1.00 80.62 87 ASN A N 1
ATOM 654 C CA . ASN A 1 87 ? -16.918 -0.913 -1.769 1.00 80.62 87 ASN A CA 1
ATOM 655 C C . ASN A 1 87 ? -16.315 -0.223 -3.009 1.00 80.62 87 ASN A C 1
ATOM 657 O O . ASN A 1 87 ? -16.978 0.594 -3.643 1.00 80.62 87 ASN A O 1
ATOM 661 N N . VAL A 1 88 ? -15.074 -0.568 -3.379 1.00 81.50 88 VAL A N 1
ATOM 662 C CA . VAL A 1 88 ? -14.425 -0.042 -4.593 1.00 81.50 88 VAL A CA 1
ATOM 663 C C . VAL A 1 88 ? -15.132 -0.538 -5.859 1.00 81.50 88 VAL A C 1
ATOM 665 O O . VAL A 1 88 ? -15.325 0.238 -6.794 1.00 81.50 88 VAL A O 1
ATOM 668 N N . ALA A 1 89 ? -15.554 -1.805 -5.896 1.00 83.31 89 ALA A N 1
ATOM 669 C CA . ALA A 1 89 ? -16.298 -2.364 -7.025 1.00 83.31 89 ALA A CA 1
ATOM 670 C C . ALA A 1 89 ? -17.677 -1.702 -7.203 1.00 83.31 89 ALA A C 1
ATOM 672 O O . ALA A 1 89 ? -18.050 -1.367 -8.328 1.00 83.31 89 ALA A O 1
ATOM 673 N N . ASP A 1 90 ? -18.398 -1.459 -6.105 1.00 83.12 90 ASP A N 1
ATOM 674 C CA . ASP A 1 90 ? -19.690 -0.768 -6.112 1.00 83.12 90 ASP A CA 1
ATOM 675 C C . ASP A 1 90 ? -19.536 0.682 -6.598 1.00 83.12 90 ASP A C 1
ATOM 677 O O . ASP A 1 90 ? -20.280 1.136 -7.470 1.00 83.12 90 ASP A O 1
ATOM 681 N N . ALA A 1 91 ? -18.509 1.390 -6.118 1.00 78.88 91 ALA A N 1
ATOM 682 C CA . ALA A 1 91 ? -18.224 2.757 -6.544 1.00 78.88 91 ALA A CA 1
ATOM 683 C C . ALA A 1 91 ? -17.833 2.841 -8.032 1.00 78.88 91 ALA A C 1
ATOM 685 O O . ALA A 1 91 ? -18.235 3.774 -8.734 1.00 78.88 91 ALA A O 1
ATOM 686 N N . LEU A 1 92 ? -17.101 1.846 -8.545 1.00 81.88 92 LEU A N 1
ATOM 687 C CA . LEU A 1 92 ? -16.772 1.753 -9.968 1.00 81.88 92 LEU A CA 1
ATOM 688 C C . LEU A 1 92 ? -18.025 1.508 -10.823 1.00 81.88 92 LEU A C 1
ATOM 690 O O . LEU A 1 92 ? -18.156 2.091 -11.902 1.00 81.88 92 LEU A O 1
ATOM 694 N N . ALA A 1 93 ? -18.959 0.685 -10.336 1.00 81.44 93 ALA A N 1
ATOM 695 C CA . ALA A 1 93 ? -20.229 0.428 -11.008 1.00 81.44 93 ALA A CA 1
ATOM 696 C C . ALA A 1 93 ? -21.120 1.683 -11.077 1.00 81.44 93 ALA A C 1
ATOM 698 O O . ALA A 1 93 ? -21.813 1.883 -12.077 1.00 81.44 93 ALA A O 1
ATOM 699 N N . GLU A 1 94 ? -21.076 2.542 -10.055 1.00 80.69 94 GLU A N 1
ATOM 700 C CA . GLU A 1 94 ? -21.874 3.770 -9.979 1.00 80.69 94 GLU A CA 1
ATOM 701 C C . GLU A 1 94 ? -21.269 4.936 -10.783 1.00 80.69 94 GLU A C 1
ATOM 703 O O . GLU A 1 94 ? -21.966 5.572 -11.578 1.00 80.69 94 GLU A O 1
ATOM 708 N N . LYS A 1 95 ? -19.967 5.213 -10.619 1.00 74.25 95 LYS A N 1
ATOM 709 C CA . LYS A 1 95 ? -19.312 6.409 -11.183 1.00 74.25 95 LYS A CA 1
ATOM 710 C C . LYS A 1 95 ? -18.602 6.184 -12.525 1.00 74.25 95 LYS A C 1
ATOM 712 O O . LYS A 1 95 ? -18.197 7.164 -13.146 1.00 74.25 95 LYS A O 1
ATOM 717 N N . LYS A 1 96 ? -18.440 4.937 -12.996 1.00 73.00 96 LYS A N 1
ATOM 718 C CA . LYS A 1 96 ? -17.635 4.518 -14.178 1.00 73.00 96 LYS A CA 1
ATOM 719 C C . LYS A 1 96 ? -16.135 4.844 -14.129 1.00 73.00 96 LYS A C 1
ATOM 721 O O . LYS A 1 96 ? -15.364 4.156 -14.789 1.00 73.00 96 LYS A O 1
ATOM 726 N N . SER A 1 97 ? -15.715 5.856 -13.376 1.00 72.94 97 SER A N 1
ATOM 727 C CA . SER A 1 97 ? -14.321 6.225 -13.134 1.00 72.94 97 SER A CA 1
ATOM 728 C C . SER A 1 97 ? -14.160 6.699 -11.693 1.00 72.94 97 SER A C 1
ATOM 730 O O . SER A 1 97 ? -14.966 7.500 -11.222 1.00 72.94 97 SER A O 1
ATOM 732 N N . LEU A 1 98 ? -13.116 6.220 -11.022 1.00 78.19 98 LEU A N 1
ATOM 733 C CA . LEU A 1 98 ? -12.748 6.597 -9.657 1.00 78.19 98 LEU A CA 1
ATOM 734 C C . LEU A 1 98 ? -11.528 7.515 -9.684 1.00 78.19 98 LEU A C 1
ATOM 736 O O . LEU A 1 98 ? -10.619 7.296 -10.485 1.00 78.19 98 LEU A O 1
ATOM 740 N N . THR A 1 99 ? -11.497 8.514 -8.808 1.00 83.69 99 THR A N 1
ATOM 741 C CA . THR A 1 99 ? -10.304 9.337 -8.567 1.00 83.69 99 THR A CA 1
ATOM 742 C C . THR A 1 99 ? -9.537 8.851 -7.337 1.00 83.69 99 THR A C 1
ATOM 744 O O . THR A 1 99 ? -10.053 8.072 -6.531 1.00 83.69 99 THR A O 1
ATOM 747 N N . PHE A 1 100 ? -8.282 9.280 -7.189 1.00 78.06 100 PHE A N 1
ATOM 748 C CA . PHE A 1 100 ? -7.500 8.958 -5.991 1.00 78.06 100 PHE A CA 1
ATOM 749 C C . PHE A 1 100 ? -8.102 9.578 -4.723 1.00 78.06 100 PHE A C 1
ATOM 751 O O . PHE A 1 100 ? -8.086 8.939 -3.676 1.00 78.06 100 PHE A O 1
ATOM 758 N N . GLU A 1 101 ? -8.703 10.767 -4.820 1.00 80.06 101 GLU A N 1
ATOM 759 C CA . GLU A 1 101 ? -9.437 11.402 -3.717 1.00 80.06 101 GLU A CA 1
ATOM 760 C C . GLU A 1 101 ? -10.613 10.544 -3.227 1.00 80.06 101 GLU A C 1
ATOM 762 O O . GLU A 1 101 ? -10.802 10.383 -2.018 1.00 80.06 101 GLU A O 1
ATOM 767 N N . ASP A 1 102 ? -11.362 9.932 -4.152 1.00 77.75 102 ASP A N 1
ATOM 768 C CA . ASP A 1 102 ? -12.442 9.009 -3.799 1.00 77.75 102 ASP A CA 1
ATOM 769 C C . ASP A 1 102 ? -11.886 7.799 -3.025 1.00 77.75 102 ASP A C 1
ATOM 771 O O . ASP A 1 102 ? -12.427 7.428 -1.983 1.00 77.75 102 ASP A O 1
ATOM 775 N N . LEU A 1 103 ? -10.776 7.205 -3.485 1.00 78.94 103 LEU A N 1
ATOM 776 C CA . LEU A 1 103 ? -10.141 6.076 -2.794 1.00 78.94 103 LEU A CA 1
ATOM 777 C C . LEU A 1 103 ? -9.624 6.445 -1.397 1.00 78.94 103 LEU A C 1
ATOM 779 O O . LEU A 1 103 ? -9.827 5.669 -0.464 1.00 78.94 103 LEU A O 1
ATOM 783 N N . PHE A 1 104 ? -8.993 7.611 -1.235 1.00 79.69 104 PHE A N 1
ATOM 784 C CA . PHE A 1 104 ? -8.515 8.072 0.072 1.00 79.69 104 PHE A CA 1
ATOM 785 C C . PHE A 1 104 ? -9.668 8.323 1.043 1.00 79.69 104 PHE A C 1
ATOM 787 O O . PHE A 1 104 ? -9.616 7.882 2.188 1.00 79.69 104 PHE A O 1
ATOM 794 N N . THR A 1 105 ? -10.753 8.932 0.565 1.00 80.25 105 THR A N 1
ATOM 795 C CA . THR A 1 105 ? -11.959 9.145 1.376 1.00 80.25 105 THR A CA 1
ATOM 796 C C . THR A 1 105 ? -12.548 7.815 1.856 1.00 80.25 105 THR A C 1
ATOM 798 O O . THR A 1 105 ? -12.944 7.684 3.015 1.00 80.25 105 THR A O 1
ATOM 801 N N . TYR A 1 106 ? -12.571 6.791 0.995 1.00 75.50 106 TYR A N 1
ATOM 802 C CA . TYR A 1 106 ? -13.035 5.460 1.389 1.00 75.50 106 TYR A CA 1
ATOM 803 C C . TYR A 1 106 ? -12.120 4.777 2.409 1.00 75.50 106 TYR A C 1
ATOM 805 O O . TYR A 1 106 ? -12.626 4.093 3.305 1.00 75.50 106 TYR A O 1
ATOM 813 N N . ASP A 1 107 ? -10.803 4.947 2.296 1.00 78.19 107 ASP A N 1
ATOM 814 C CA . ASP A 1 107 ? -9.851 4.419 3.278 1.00 78.19 107 ASP A CA 1
ATOM 815 C C . ASP A 1 107 ? -10.039 5.081 4.655 1.00 78.19 107 ASP A C 1
ATOM 817 O O . ASP A 1 107 ? -10.148 4.394 5.677 1.00 78.19 107 ASP A O 1
ATOM 821 N N . ASP A 1 108 ? -10.225 6.402 4.680 1.00 79.69 108 ASP A N 1
ATOM 822 C CA . ASP A 1 108 ? -10.534 7.161 5.894 1.00 79.69 108 ASP A CA 1
ATOM 823 C C . ASP A 1 108 ? -11.862 6.716 6.532 1.00 79.69 108 ASP A C 1
ATOM 825 O O . ASP A 1 108 ? -11.962 6.515 7.750 1.00 79.69 108 ASP A O 1
ATOM 829 N N . GLU A 1 109 ? -12.899 6.475 5.726 1.00 79.31 109 GLU A N 1
ATOM 830 C CA . GLU A 1 109 ? -14.161 5.939 6.230 1.00 79.31 109 GLU A CA 1
ATOM 831 C C . GLU A 1 109 ? -14.001 4.534 6.824 1.00 79.31 1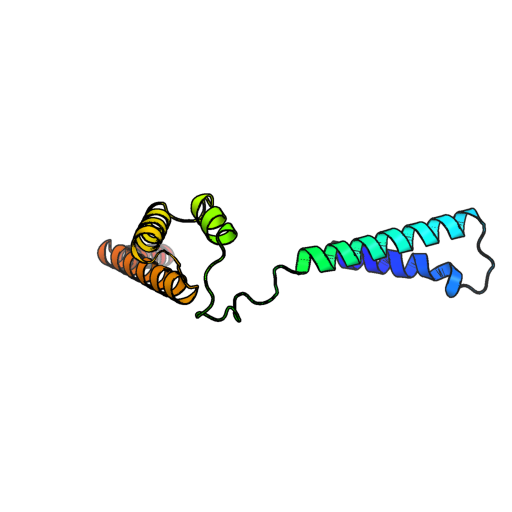09 GLU A C 1
ATOM 833 O O . GLU A 1 109 ? -14.531 4.248 7.904 1.00 79.31 109 GLU A O 1
ATOM 838 N N . LEU A 1 110 ? -13.281 3.643 6.144 1.00 76.88 110 LEU A N 1
ATOM 839 C CA . LEU A 1 110 ? -13.046 2.279 6.615 1.00 76.88 110 LEU A CA 1
ATOM 840 C C . LEU A 1 110 ? -12.234 2.264 7.911 1.00 76.88 110 LEU A C 1
ATOM 842 O O . LEU A 1 110 ? -12.594 1.542 8.850 1.00 76.88 110 LEU A O 1
ATOM 846 N N . SER A 1 111 ? -11.192 3.090 7.996 1.00 76.75 111 SER A N 1
ATOM 847 C CA . SER A 1 111 ? -10.369 3.216 9.197 1.00 76.75 111 SER A CA 1
ATOM 848 C C . SER A 1 111 ? -11.191 3.752 10.374 1.00 76.75 111 SER A C 1
ATOM 850 O O . SER A 1 111 ? -11.155 3.173 11.465 1.00 76.75 111 SER A O 1
ATOM 852 N N . SER A 1 112 ? -12.041 4.761 10.152 1.00 76.50 112 SER A N 1
ATOM 853 C CA . SER A 1 112 ? -12.914 5.315 11.193 1.00 76.50 112 SER A CA 1
ATOM 854 C C . SER A 1 112 ? -13.932 4.289 11.717 1.00 76.50 112 SER A C 1
ATOM 856 O O . SER A 1 112 ? -14.158 4.193 12.929 1.00 76.50 112 SER A O 1
ATOM 858 N N . ARG A 1 113 ? -14.503 3.456 10.834 1.00 74.44 113 ARG A N 1
ATOM 859 C CA . ARG A 1 113 ? -15.416 2.362 11.213 1.00 74.44 113 ARG A CA 1
ATOM 860 C C . ARG A 1 113 ? -14.689 1.270 11.991 1.00 74.44 113 ARG A C 1
ATOM 862 O O . ARG A 1 113 ? -15.231 0.768 12.974 1.00 74.44 113 ARG A O 1
ATOM 869 N N . ALA A 1 114 ? -13.470 0.917 11.589 1.00 73.50 114 ALA A N 1
ATOM 870 C CA . ALA A 1 114 ? -12.653 -0.057 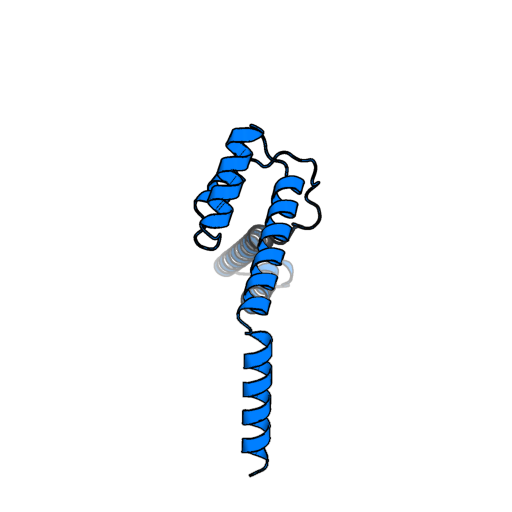12.307 1.00 73.50 114 ALA A CA 1
ATOM 871 C C . ALA A 1 114 ? -12.282 0.439 13.715 1.00 73.50 114 ALA A C 1
ATOM 873 O O . ALA A 1 114 ? -12.357 -0.327 14.677 1.00 73.50 114 ALA A O 1
ATOM 874 N N . VAL A 1 115 ? -11.942 1.724 13.858 1.00 72.75 115 VAL A N 1
ATOM 875 C CA . VAL A 1 115 ? -11.676 2.358 15.159 1.00 72.75 115 VAL A CA 1
ATOM 876 C C . VAL A 1 115 ? -12.927 2.362 16.034 1.00 72.75 115 VAL A C 1
ATOM 878 O O . VAL A 1 115 ? -12.848 1.985 17.203 1.00 72.75 115 VAL A O 1
ATOM 881 N N . ARG A 1 116 ? -14.091 2.723 15.478 1.00 71.62 116 ARG A N 1
ATOM 882 C CA . ARG A 1 116 ? -15.367 2.675 16.207 1.00 71.62 116 ARG A CA 1
ATOM 883 C C . ARG A 1 116 ? -15.707 1.271 16.690 1.00 71.62 116 ARG A C 1
ATOM 885 O O . ARG A 1 116 ? -16.026 1.125 17.861 1.00 71.62 116 ARG A O 1
ATOM 892 N N . ARG A 1 117 ? -15.552 0.244 15.848 1.00 71.38 117 ARG A N 1
ATOM 893 C CA . ARG A 1 117 ? -15.778 -1.154 16.257 1.00 71.38 117 ARG A CA 1
ATOM 894 C C . ARG A 1 117 ? -14.857 -1.575 17.398 1.00 71.38 117 ARG A C 1
ATOM 896 O O . ARG A 1 117 ? -15.343 -2.077 18.396 1.00 71.38 117 ARG A O 1
ATOM 903 N N . LYS A 1 118 ? -13.556 -1.271 17.323 1.00 71.00 118 LYS A N 1
ATOM 904 C CA . LYS A 1 118 ? -12.616 -1.545 18.430 1.00 71.00 118 LYS A CA 1
ATOM 905 C C . LYS A 1 118 ? -12.992 -0.821 19.727 1.00 71.00 118 LYS A C 1
ATOM 907 O O . LYS A 1 118 ? -12.774 -1.344 20.820 1.00 71.00 118 LYS A O 1
ATOM 912 N N . ALA A 1 119 ? -13.529 0.393 19.619 1.00 69.31 119 ALA A N 1
ATOM 913 C CA . ALA A 1 119 ? -14.016 1.140 20.773 1.00 69.31 119 ALA A CA 1
ATOM 914 C C . ALA A 1 119 ? -15.301 0.522 21.357 1.00 69.31 119 ALA A C 1
ATOM 916 O O . ALA A 1 119 ? -15.399 0.384 22.575 1.00 69.31 119 ALA A O 1
ATOM 917 N N . GLU A 1 120 ? -16.248 0.115 20.507 1.00 70.88 120 GLU A N 1
ATOM 918 C CA . GLU A 1 120 ? -17.506 -0.550 20.885 1.00 70.88 120 GLU A CA 1
ATOM 919 C C . GLU A 1 120 ? -17.275 -1.948 21.484 1.00 70.88 120 GLU A C 1
ATOM 921 O O . GLU A 1 120 ? -17.893 -2.290 22.491 1.00 70.88 120 GLU A O 1
ATOM 926 N N . ASP A 1 121 ? -16.318 -2.709 20.948 1.00 76.06 121 ASP A N 1
ATOM 927 C CA . ASP A 1 121 ? -15.901 -4.027 21.452 1.00 76.06 121 ASP A CA 1
ATOM 928 C C . ASP A 1 121 ? -15.156 -3.938 22.801 1.00 76.06 121 ASP A C 1
ATOM 930 O O . ASP A 1 121 ? -14.845 -4.950 23.439 1.00 76.06 121 ASP A O 1
ATOM 934 N N . GLY A 1 122 ? -14.889 -2.714 23.275 1.00 70.56 122 GLY A N 1
ATOM 935 C CA . GLY A 1 122 ? -14.264 -2.459 24.565 1.00 70.56 122 GLY A CA 1
ATOM 936 C C . GLY A 1 122 ? -12.791 -2.857 24.612 1.00 70.56 122 GLY A C 1
ATOM 937 O O . GLY A 1 122 ? -12.247 -3.028 25.706 1.00 70.56 122 GLY A O 1
ATOM 938 N N . ASP A 1 123 ? -12.120 -2.984 23.463 1.00 69.38 123 ASP A N 1
ATOM 939 C CA . ASP A 1 123 ? -10.711 -3.387 23.392 1.00 69.38 123 ASP A CA 1
ATOM 940 C C . ASP A 1 123 ? -9.806 -2.403 24.140 1.00 69.38 123 ASP A C 1
ATOM 942 O O . ASP A 1 123 ? -8.886 -2.814 24.848 1.00 69.38 123 ASP A O 1
ATOM 946 N N . GLY A 1 124 ? -10.121 -1.105 24.075 1.00 68.88 124 GLY A N 1
ATOM 947 C CA . GLY A 1 124 ? -9.426 -0.080 24.858 1.00 68.88 124 GLY A CA 1
ATOM 948 C C . GLY A 1 124 ? -9.583 -0.280 26.370 1.00 68.88 124 GLY A C 1
ATOM 949 O O . GLY A 1 124 ? -8.610 -0.181 27.116 1.00 68.88 124 GLY A O 1
ATOM 950 N N . TYR A 1 125 ? -10.786 -0.635 26.830 1.00 66.38 125 TYR A N 1
ATOM 951 C CA . TYR A 1 125 ? -11.042 -0.927 28.243 1.00 66.38 125 TYR A CA 1
ATOM 952 C C . TYR A 1 125 ? -10.341 -2.220 28.690 1.00 66.38 125 TYR A C 1
ATOM 954 O O . TYR A 1 125 ? -9.702 -2.248 29.742 1.00 66.38 125 TYR A O 1
ATOM 962 N N . ARG A 1 126 ? -10.376 -3.278 27.870 1.00 68.19 126 ARG A N 1
ATOM 963 C CA . ARG A 1 126 ? -9.663 -4.538 28.134 1.00 68.19 126 ARG A CA 1
ATOM 964 C C . ARG A 1 126 ? -8.148 -4.349 28.199 1.00 68.19 126 ARG A C 1
ATOM 966 O O . ARG A 1 126 ? -7.525 -4.898 29.103 1.00 68.19 126 ARG A O 1
ATOM 973 N N . ALA A 1 127 ? -7.567 -3.551 27.305 1.00 69.19 127 ALA A N 1
ATOM 974 C CA . ALA A 1 127 ? -6.138 -3.239 27.310 1.00 69.19 127 ALA A CA 1
ATOM 975 C C . ALA A 1 127 ? -5.708 -2.471 28.574 1.00 69.19 127 ALA A C 1
ATOM 977 O O . ALA A 1 127 ? -4.656 -2.745 29.150 1.00 69.19 127 ALA A O 1
ATOM 978 N N . LEU A 1 128 ? -6.534 -1.538 29.0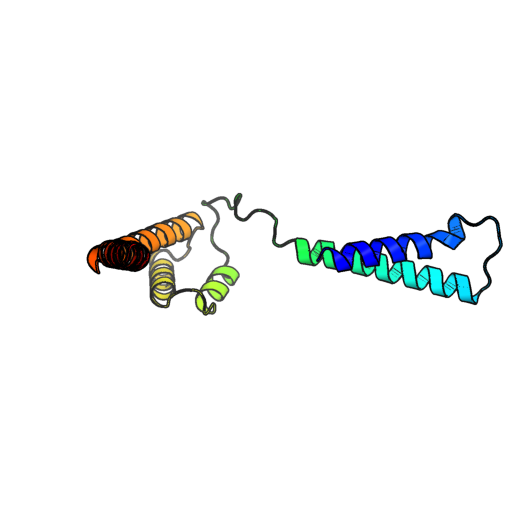55 1.00 71.44 128 LEU A N 1
ATOM 979 C CA . LEU A 1 128 ? -6.276 -0.846 30.321 1.00 71.44 128 LEU A CA 1
ATOM 980 C C . LEU A 1 128 ? -6.355 -1.801 31.519 1.00 71.44 128 LEU A C 1
ATOM 982 O O . LEU A 1 128 ? -5.528 -1.722 32.428 1.00 71.44 128 LEU A O 1
ATOM 986 N N . MET A 1 129 ? -7.313 -2.730 31.511 1.00 76.69 129 MET A N 1
ATOM 987 C CA . MET A 1 129 ? -7.464 -3.723 32.578 1.00 76.69 129 MET A CA 1
ATOM 988 C C . MET A 1 129 ? -6.302 -4.725 32.619 1.00 76.69 129 MET A C 1
ATOM 990 O O . MET A 1 129 ? -5.850 -5.075 33.709 1.00 76.69 129 MET A O 1
ATOM 994 N N . THR A 1 130 ? -5.761 -5.148 31.472 1.00 78.38 130 THR A N 1
ATOM 995 C CA . THR A 1 130 ? -4.576 -6.024 31.435 1.00 78.38 130 THR A CA 1
ATOM 996 C C . THR A 1 130 ? -3.311 -5.302 31.887 1.00 78.38 130 THR A C 1
ATOM 998 O O . THR A 1 130 ? -2.526 -5.878 32.639 1.00 78.38 130 THR A O 1
ATOM 1001 N N . LEU A 1 131 ? -3.127 -4.032 31.508 1.00 75.12 131 LEU A N 1
ATOM 1002 C CA . LEU A 1 131 ? -2.016 -3.210 32.001 1.00 75.12 131 LEU A CA 1
ATOM 1003 C C . LEU A 1 131 ? -2.091 -3.003 33.516 1.00 75.12 131 LEU A C 1
ATOM 1005 O O . LEU A 1 131 ? -1.079 -3.130 34.206 1.00 75.12 131 LEU A O 1
ATOM 1009 N N . ARG A 1 132 ? -3.291 -2.741 34.043 1.00 74.75 132 ARG A N 1
ATOM 1010 C CA . ARG A 1 132 ? -3.519 -2.629 35.484 1.00 74.75 132 ARG A CA 1
ATOM 1011 C C . ARG A 1 132 ? -3.176 -3.932 36.207 1.00 74.75 132 ARG A C 1
ATOM 1013 O O . ARG A 1 132 ? -2.367 -3.901 37.130 1.00 74.75 132 ARG A O 1
ATOM 1020 N N . ALA A 1 133 ? -3.704 -5.065 35.746 1.00 77.75 133 ALA A N 1
ATOM 1021 C CA . ALA A 1 133 ? -3.408 -6.374 36.329 1.00 77.75 133 ALA A CA 1
ATOM 1022 C C . ALA A 1 133 ? -1.902 -6.706 36.289 1.00 77.75 133 ALA A C 1
ATOM 1024 O O . ALA A 1 133 ? -1.348 -7.200 37.268 1.00 77.75 133 ALA A O 1
ATOM 1025 N N . ALA A 1 134 ? -1.211 -6.376 35.192 1.00 76.56 134 ALA A N 1
ATOM 1026 C CA . ALA A 1 134 ? 0.236 -6.558 35.076 1.00 76.56 134 ALA A CA 1
ATOM 1027 C C . ALA A 1 134 ? 1.030 -5.645 36.029 1.00 76.56 134 ALA A C 1
ATOM 1029 O O . ALA A 1 134 ? 2.083 -6.043 36.526 1.00 76.56 134 ALA A O 1
ATOM 1030 N N . SER A 1 135 ? 0.542 -4.428 36.295 1.00 72.69 135 SER A N 1
ATOM 1031 C CA . SER A 1 135 ? 1.169 -3.506 37.250 1.00 72.69 135 SER A CA 1
ATOM 1032 C C . SER A 1 135 ? 0.998 -3.956 38.704 1.00 72.69 135 SER A C 1
ATOM 1034 O O . SER A 1 135 ? 1.954 -3.883 39.473 1.00 72.69 135 SER A O 1
ATOM 1036 N N . GLU A 1 136 ? -0.175 -4.493 39.055 1.00 76.69 136 GLU A N 1
ATOM 1037 C CA . GLU A 1 136 ? -0.472 -5.032 40.387 1.00 76.69 136 GLU A CA 1
ATOM 1038 C C . GLU A 1 136 ? 0.357 -6.303 40.660 1.00 76.69 136 GLU A C 1
ATOM 1040 O O . GLU A 1 136 ? 0.954 -6.429 41.725 1.00 76.69 136 GLU A O 1
ATOM 1045 N N . ALA A 1 137 ? 0.520 -7.182 39.663 1.00 71.56 137 ALA A N 1
ATOM 1046 C CA . ALA A 1 137 ? 1.360 -8.383 39.762 1.00 71.56 137 ALA A CA 1
ATOM 1047 C C . ALA A 1 137 ? 2.870 -8.101 39.899 1.00 71.56 137 ALA A C 1
ATOM 1049 O O . ALA A 1 137 ? 3.630 -8.983 40.284 1.00 71.56 137 ALA A O 1
ATOM 1050 N N . LYS A 1 138 ? 3.331 -6.892 39.555 1.00 67.12 138 LYS A N 1
ATOM 1051 C CA . LYS A 1 138 ? 4.745 -6.490 39.668 1.00 67.12 138 LYS A CA 1
ATOM 1052 C C . LYS A 1 138 ? 5.077 -5.856 41.026 1.00 67.12 138 LYS A C 1
ATOM 1054 O O . LYS A 1 138 ? 6.247 -5.611 41.307 1.00 67.12 138 LYS A O 1
ATOM 1059 N N . GLN A 1 139 ? 4.054 -5.537 41.821 1.00 62.62 139 GLN A N 1
ATOM 1060 C CA . GLN A 1 139 ? 4.176 -4.942 43.155 1.00 62.62 139 GLN A CA 1
ATOM 1061 C C . GLN A 1 139 ? 4.002 -5.963 44.295 1.00 62.62 139 GLN A C 1
ATOM 1063 O O . GLN A 1 139 ? 4.295 -5.619 45.439 1.00 62.62 139 GLN A O 1
ATOM 1068 N N . SER A 1 140 ? 3.548 -7.187 43.992 1.00 51.41 140 SER A N 1
ATOM 1069 C CA . SER A 1 140 ? 3.528 -8.348 44.901 1.00 51.41 140 SER A CA 1
ATOM 1070 C C . SER A 1 140 ? 4.799 -9.178 44.789 1.00 51.41 140 SER A C 1
ATOM 1072 O O . SER A 1 140 ? 5.302 -9.624 45.839 1.00 51.41 140 SER A O 1
#

Secondary structure (DSSP, 8-state):
-HHHHHHHHHHHHHHTHHHH-SS---HHHHHHHHHHHHHHHHHHHHHHHHSGGGS-GGG--TTSBPPHHHHHHHHH-TTS-HHHHHHHHHHHHHHSS-BHHHHHHHHHHHHHHHHHHHHHTTHHHHHHHHHHHHHHTTT-

Radius of gyration: 27.56 Å; chains: 1; bounding box: 74×26×64 Å

pLDDT: mean 70.01, std 10.0, range [46.34, 84.44]

Sequence (140 aa):
MIGTLVVSAMFAVWGLRPFTSLFRLGPIETQLCGLALFISILGLIFAGVFLRPLIDVTDVDGSQIVPDACLHWIANDEGVSLQAKLNVADALAEKKSLTFEDLFTYDDELSSRAVRRKAEDGDGYRALMTLRAASEAKQS

Organism: NCBI:txid1503055